Protein AF-A0AAV6A4C3-F1 (afdb_monomer_lite)

pLDDT: mean 90.81, std 7.67, range [59.25, 98.12]

Structure (mmCIF, N/CA/C/O backbone):
data_AF-A0AAV6A4C3-F1
#
_entry.id   AF-A0AAV6A4C3-F1
#
loop_
_atom_site.group_PDB
_atom_site.id
_atom_site.type_symbol
_atom_site.label_atom_id
_atom_site.label_alt_id
_atom_site.label_comp_id
_atom_site.label_asym_id
_atom_site.label_entity_id
_atom_site.label_seq_id
_atom_site.pdbx_PDB_ins_code
_atom_site.Cartn_x
_atom_site.Cartn_y
_atom_site.Cartn_z
_atom_site.occupancy
_atom_site.B_iso_or_equiv
_atom_site.auth_seq_id
_ato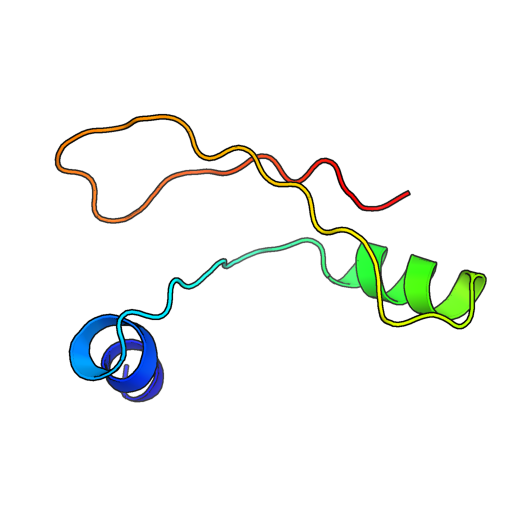m_site.auth_comp_id
_atom_site.auth_asym_id
_atom_site.auth_atom_id
_atom_site.pdbx_PDB_model_num
ATOM 1 N N . PHE A 1 1 ? 16.531 -2.822 -0.917 1.00 83.56 1 PHE A N 1
ATOM 2 C CA . PHE A 1 1 ? 15.064 -2.729 -0.807 1.00 83.56 1 PHE A CA 1
ATOM 3 C C . PHE A 1 1 ? 14.421 -4.097 -1.051 1.00 83.56 1 PHE A C 1
ATOM 5 O O . PHE A 1 1 ? 13.801 -4.313 -2.080 1.00 83.56 1 PHE A O 1
ATOM 12 N N . ILE A 1 2 ? 14.607 -5.055 -0.133 1.00 95.94 2 ILE A N 1
ATOM 13 C CA . ILE A 1 2 ? 14.114 -6.434 -0.337 1.00 95.94 2 ILE A CA 1
ATOM 14 C C . ILE A 1 2 ? 12.580 -6.467 -0.338 1.00 95.94 2 ILE A C 1
ATOM 16 O O . ILE A 1 2 ? 11.977 -7.064 -1.222 1.00 95.94 2 ILE A O 1
ATOM 20 N N . VAL A 1 3 ? 11.955 -5.755 0.605 1.00 97.12 3 VAL A N 1
ATOM 21 C CA . VAL A 1 3 ? 10.491 -5.704 0.726 1.00 97.12 3 VAL A CA 1
ATOM 22 C C . VAL A 1 3 ? 9.846 -5.026 -0.486 1.00 97.12 3 VAL A C 1
ATOM 24 O O . VAL A 1 3 ? 8.878 -5.558 -1.012 1.00 97.12 3 VAL A O 1
ATOM 27 N N . HIS A 1 4 ? 10.3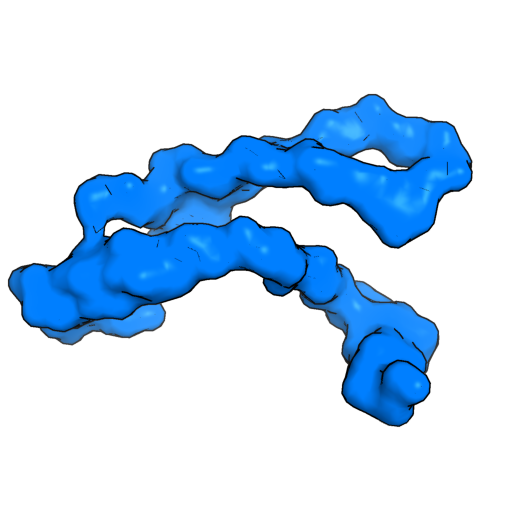95 -3.915 -0.995 1.00 97.62 4 HIS A N 1
ATOM 28 C CA . HIS A 1 4 ? 9.831 -3.256 -2.183 1.00 97.62 4 HIS A CA 1
ATOM 29 C C . HIS A 1 4 ? 9.826 -4.156 -3.420 1.00 97.62 4 HIS A C 1
ATOM 31 O O . HIS A 1 4 ? 8.849 -4.123 -4.156 1.00 97.62 4 HIS A O 1
ATOM 37 N N . ASN A 1 5 ? 10.862 -4.976 -3.637 1.00 97.31 5 ASN A N 1
ATOM 38 C CA . ASN A 1 5 ? 10.880 -5.912 -4.769 1.00 97.31 5 ASN A CA 1
ATOM 39 C C . ASN A 1 5 ? 9.787 -6.974 -4.636 1.00 97.31 5 ASN A C 1
ATOM 41 O O . ASN A 1 5 ? 9.041 -7.193 -5.586 1.00 97.31 5 ASN A O 1
ATOM 45 N N . ILE A 1 6 ? 9.646 -7.557 -3.440 1.00 98.12 6 ILE A N 1
ATOM 46 C CA . ILE A 1 6 ? 8.582 -8.526 -3.164 1.00 98.12 6 ILE A CA 1
ATOM 47 C C . ILE A 1 6 ? 7.213 -7.893 -3.428 1.00 98.12 6 ILE A C 1
ATOM 49 O O . ILE A 1 6 ? 6.378 -8.495 -4.093 1.00 98.12 6 ILE A O 1
ATOM 53 N N . LEU A 1 7 ? 6.967 -6.681 -2.924 1.00 98.12 7 LEU A N 1
ATOM 54 C CA . LEU A 1 7 ? 5.666 -6.031 -3.069 1.00 98.12 7 LEU A CA 1
ATOM 55 C C . LEU A 1 7 ? 5.400 -5.611 -4.520 1.00 98.12 7 LEU A C 1
ATOM 57 O O . LEU A 1 7 ? 4.426 -6.068 -5.107 1.00 98.12 7 LEU A O 1
ATOM 61 N N . ILE A 1 8 ? 6.260 -4.781 -5.110 1.00 97.12 8 ILE A N 1
ATOM 62 C CA . ILE A 1 8 ? 6.004 -4.134 -6.404 1.00 97.12 8 ILE A CA 1
ATOM 63 C C . ILE A 1 8 ? 6.280 -5.088 -7.567 1.00 97.12 8 ILE A C 1
ATOM 65 O O . ILE A 1 8 ? 5.409 -5.298 -8.407 1.00 97.12 8 ILE A O 1
ATOM 69 N N . THR A 1 9 ? 7.490 -5.647 -7.633 1.00 96.25 9 THR A N 1
ATOM 70 C CA . THR A 1 9 ? 7.956 -6.412 -8.799 1.00 96.25 9 THR A CA 1
ATOM 71 C C . THR A 1 9 ? 7.340 -7.802 -8.828 1.00 96.25 9 THR A C 1
ATOM 73 O O . THR A 1 9 ? 6.799 -8.212 -9.852 1.00 96.25 9 THR A O 1
ATOM 76 N N . ASP A 1 10 ? 7.413 -8.516 -7.707 1.00 97.56 10 ASP A N 1
ATOM 77 C CA . ASP A 1 10 ? 7.076 -9.939 -7.681 1.00 97.56 10 ASP A CA 1
ATOM 78 C C . ASP A 1 10 ? 5.564 -10.167 -7.533 1.00 97.56 10 ASP A C 1
ATOM 80 O O . ASP A 1 10 ? 5.047 -11.180 -8.003 1.00 97.56 10 ASP A O 1
ATOM 84 N N . ASN A 1 11 ? 4.845 -9.231 -6.895 1.00 98.06 11 ASN A N 1
ATOM 85 C CA . ASN A 1 11 ? 3.423 -9.387 -6.562 1.00 98.06 11 ASN A CA 1
ATOM 86 C C . ASN A 1 11 ? 2.504 -8.267 -7.085 1.00 98.06 11 ASN A C 1
ATOM 88 O O . ASN A 1 11 ? 1.289 -8.374 -6.929 1.00 98.06 11 ASN A O 1
ATOM 92 N N . GLY A 1 12 ? 3.028 -7.197 -7.697 1.00 96.94 12 GLY A N 1
ATOM 93 C CA . GLY A 1 12 ? 2.200 -6.104 -8.229 1.00 96.94 12 GLY A CA 1
ATOM 94 C C . GLY A 1 12 ? 1.430 -5.305 -7.166 1.00 96.94 12 GLY A C 1
ATOM 95 O O . GLY A 1 12 ? 0.394 -4.713 -7.463 1.00 96.94 12 GLY A O 1
ATOM 96 N N . ILE A 1 13 ? 1.905 -5.295 -5.920 1.00 97.94 13 ILE A N 1
ATOM 97 C CA . ILE A 1 13 ? 1.307 -4.585 -4.787 1.00 97.94 13 ILE A CA 1
ATOM 98 C C . ILE A 1 13 ? 1.842 -3.152 -4.744 1.00 97.94 13 ILE A C 1
ATOM 100 O O . ILE A 1 13 ? 3.048 -2.914 -4.657 1.00 97.94 13 ILE A O 1
ATOM 104 N N . HIS A 1 14 ? 0.929 -2.181 -4.770 1.00 94.81 14 HIS A N 1
ATOM 105 C CA . HIS A 1 14 ? 1.271 -0.766 -4.644 1.00 94.81 14 HIS A CA 1
ATOM 106 C C . HIS A 1 14 ? 1.667 -0.400 -3.208 1.00 94.81 14 HIS A C 1
ATOM 108 O O . HIS A 1 14 ? 1.136 -0.948 -2.242 1.00 94.81 14 HIS A O 1
ATOM 114 N N . ILE A 1 15 ? 2.560 0.582 -3.076 1.00 95.88 15 ILE A N 1
ATOM 115 C CA . ILE A 1 15 ? 3.005 1.120 -1.788 1.00 95.88 15 ILE A CA 1
ATOM 116 C C . ILE A 1 15 ? 2.515 2.565 -1.661 1.00 95.88 15 ILE A C 1
ATOM 118 O O . ILE A 1 15 ? 2.643 3.353 -2.597 1.00 95.88 15 ILE A O 1
ATOM 122 N N . ILE A 1 16 ? 1.963 2.907 -0.495 1.00 94.44 16 ILE A N 1
ATOM 123 C CA . ILE A 1 16 ? 1.649 4.284 -0.104 1.00 94.44 16 ILE A CA 1
ATOM 124 C C . ILE A 1 16 ? 2.540 4.624 1.088 1.00 94.44 16 ILE A C 1
ATOM 126 O O . ILE A 1 16 ? 2.538 3.910 2.090 1.00 94.44 16 ILE A O 1
ATOM 130 N N . GLU A 1 17 ? 3.305 5.704 0.980 1.00 94.81 17 GLU A N 1
ATOM 131 C CA . GLU A 1 17 ? 4.305 6.093 1.976 1.00 94.81 17 GLU A CA 1
ATOM 132 C C . GLU A 1 17 ? 3.985 7.475 2.554 1.00 94.81 17 GLU A C 1
ATOM 134 O O . GLU A 1 17 ? 3.245 8.261 1.961 1.00 94.81 17 GLU A O 1
ATOM 139 N N . ASN A 1 18 ? 4.546 7.771 3.731 1.00 94.31 18 ASN A N 1
ATOM 140 C CA . ASN A 1 18 ? 4.377 9.054 4.422 1.00 94.31 18 ASN A CA 1
ATOM 141 C C . ASN A 1 18 ? 2.906 9.423 4.728 1.00 94.31 18 ASN A C 1
ATOM 143 O O . ASN A 1 18 ? 2.504 10.586 4.685 1.00 94.31 18 ASN A O 1
ATOM 147 N N . VAL A 1 19 ? 2.093 8.411 5.034 1.00 92.06 19 VAL A N 1
ATOM 148 C CA . VAL A 1 19 ? 0.680 8.565 5.398 1.00 92.06 19 VAL A CA 1
ATOM 149 C C . VAL A 1 19 ? 0.546 9.000 6.860 1.00 92.06 19 VAL A C 1
ATOM 151 O O . VAL A 1 19 ? 1.280 8.524 7.725 1.00 92.06 19 VAL A O 1
ATOM 154 N N . ARG A 1 20 ? -0.443 9.854 7.161 1.00 91.19 20 ARG A N 1
ATOM 155 C CA . ARG A 1 20 ? -0.843 10.243 8.528 1.00 91.19 20 ARG A CA 1
ATOM 156 C C . ARG A 1 20 ? -1.598 9.119 9.247 1.00 91.19 20 ARG A C 1
ATOM 158 O O . ARG A 1 20 ? -2.788 9.223 9.543 1.00 91.19 20 ARG A O 1
ATOM 165 N N . THR A 1 21 ? -0.907 8.010 9.502 1.00 91.50 21 THR A N 1
ATOM 166 C CA . THR A 1 21 ? -1.464 6.835 10.193 1.00 91.50 21 THR A CA 1
ATOM 167 C C . THR A 1 21 ? -1.818 7.117 11.652 1.00 91.50 21 THR A C 1
ATOM 169 O O . THR A 1 21 ? -2.603 6.381 12.238 1.00 91.50 21 THR A O 1
ATOM 172 N N . ASP A 1 22 ? -1.278 8.186 12.240 1.00 92.81 22 ASP A N 1
ATOM 173 C CA . ASP A 1 22 ? -1.644 8.671 13.571 1.00 92.81 22 ASP A CA 1
ATOM 174 C C . ASP A 1 22 ? -3.129 9.043 13.658 1.00 92.81 22 ASP A C 1
ATOM 176 O O . ASP A 1 22 ? -3.799 8.673 14.620 1.00 92.81 22 ASP A O 1
ATOM 180 N N . LEU A 1 23 ? -3.666 9.690 12.619 1.00 90.31 23 LEU A N 1
ATOM 181 C CA . LEU A 1 23 ? -5.086 10.027 12.554 1.00 90.31 23 LEU A CA 1
ATOM 182 C C . LEU A 1 23 ? -5.940 8.756 12.421 1.00 90.31 23 LEU A C 1
ATOM 184 O O . LEU A 1 23 ? -6.962 8.631 13.088 1.00 90.31 23 LEU A O 1
ATOM 188 N N . MET A 1 24 ? -5.496 7.779 11.616 1.00 90.62 24 MET A N 1
ATOM 189 C CA . MET A 1 24 ? -6.190 6.487 11.479 1.00 90.62 24 MET A CA 1
AT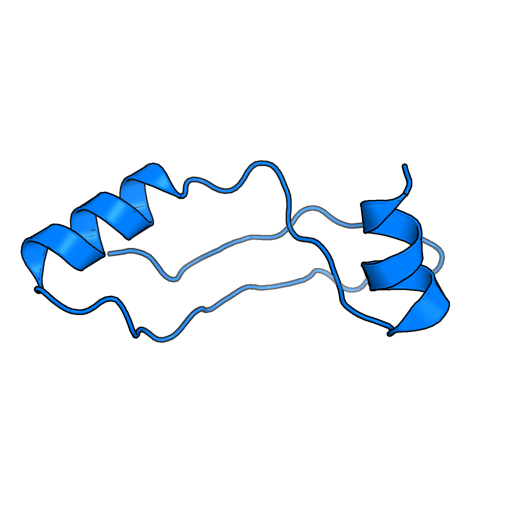OM 190 C C . MET A 1 24 ? -6.242 5.743 12.811 1.00 90.62 24 MET A C 1
ATOM 192 O O . MET A 1 24 ? -7.266 5.167 13.168 1.00 90.62 24 MET A O 1
ATOM 196 N N . ALA A 1 25 ? -5.127 5.750 13.543 1.00 92.38 25 ALA A N 1
ATOM 197 C CA . ALA A 1 25 ? -5.032 5.114 14.846 1.00 92.38 25 ALA A CA 1
ATOM 198 C C . ALA A 1 25 ? -5.947 5.801 15.870 1.00 92.38 25 ALA A C 1
ATOM 200 O O . ALA A 1 25 ? -6.601 5.113 16.654 1.00 92.38 25 ALA A O 1
ATOM 201 N N . ALA A 1 26 ? -6.031 7.136 15.839 1.00 92.06 26 ALA A N 1
ATOM 202 C CA . ALA A 1 26 ? -6.934 7.896 16.696 1.00 92.06 26 ALA A CA 1
ATOM 203 C C . ALA A 1 26 ? -8.406 7.533 16.438 1.00 92.06 26 ALA A C 1
ATOM 205 O O . ALA A 1 26 ? -9.135 7.263 17.392 1.00 92.06 26 ALA A O 1
ATOM 206 N N . GLU A 1 27 ? -8.819 7.445 15.172 1.00 89.38 27 GLU A N 1
ATOM 207 C CA . GLU A 1 27 ? -10.193 7.079 14.805 1.00 89.38 27 GLU A CA 1
ATOM 208 C C . GLU A 1 27 ? -10.511 5.606 15.106 1.00 89.38 27 GLU A C 1
ATOM 210 O O . GLU A 1 27 ? -11.578 5.271 15.625 1.00 89.38 27 GLU A O 1
ATOM 215 N N . ALA A 1 28 ? -9.562 4.697 14.867 1.00 92.50 28 ALA A N 1
ATOM 216 C CA . ALA A 1 28 ? -9.728 3.296 15.240 1.00 92.50 28 ALA A CA 1
ATOM 217 C C . ALA A 1 28 ? -9.906 3.133 16.759 1.00 92.50 28 ALA A C 1
ATOM 219 O O . ALA A 1 28 ? -10.706 2.308 17.199 1.00 92.50 28 ALA A O 1
ATOM 220 N N . ASN A 1 29 ? -9.199 3.939 17.557 1.00 94.88 29 ASN A N 1
ATOM 221 C CA . ASN A 1 29 ? -9.317 3.947 19.012 1.00 94.88 29 ASN A CA 1
ATOM 222 C C . ASN A 1 29 ? -10.628 4.596 19.498 1.00 94.88 29 ASN A C 1
ATOM 224 O O . ASN A 1 29 ? -11.225 4.105 20.453 1.00 94.88 29 ASN A O 1
ATOM 228 N N . SER A 1 30 ? -11.096 5.670 18.849 1.00 93.38 30 SER A N 1
ATOM 229 C CA . SER A 1 30 ? -12.341 6.368 19.215 1.00 93.38 30 SER A CA 1
ATOM 230 C C . SER A 1 30 ? -13.587 5.514 18.928 1.00 93.38 30 SER A C 1
ATOM 232 O O . SER A 1 30 ? -14.523 5.475 19.727 1.00 93.38 30 SER A O 1
ATOM 234 N N . THR A 1 31 ? -13.585 4.798 17.801 1.00 92.19 31 THR A N 1
ATOM 235 C CA . THR A 1 31 ? -14.719 3.994 17.318 1.00 92.19 31 THR A CA 1
ATOM 236 C C . THR A 1 31 ? -14.629 2.522 17.703 1.00 92.19 31 THR A C 1
ATOM 238 O O . THR A 1 31 ? -15.601 1.779 17.543 1.00 92.19 31 THR A O 1
ATOM 241 N N . ASN A 1 32 ? -13.462 2.091 18.190 1.00 94.94 32 ASN A N 1
ATOM 242 C CA . ASN A 1 32 ? -13.107 0.694 18.417 1.00 94.94 32 ASN A CA 1
ATOM 243 C C . ASN A 1 32 ? -13.270 -0.171 17.145 1.00 94.94 32 ASN A C 1
ATOM 245 O O . ASN A 1 32 ? -13.664 -1.340 17.203 1.00 94.94 32 ASN A O 1
ATOM 249 N N . ARG A 1 33 ? -13.019 0.424 15.968 1.00 92.19 33 ARG A N 1
ATOM 250 C CA . ARG A 1 33 ? -13.109 -0.222 14.652 1.00 92.19 33 ARG A CA 1
ATOM 251 C C . ARG A 1 33 ? -11.856 0.052 13.828 1.00 92.19 33 ARG A C 1
ATOM 253 O O . ARG A 1 33 ? -11.646 1.148 13.330 1.00 92.19 33 ARG A O 1
ATOM 260 N N . ALA A 1 34 ? -11.071 -0.996 13.592 1.00 91.31 34 ALA A N 1
ATOM 261 C CA . ALA A 1 34 ? -9.900 -0.950 12.710 1.00 91.31 34 ALA A CA 1
ATOM 262 C C . ALA A 1 34 ? -10.231 -1.253 11.234 1.00 91.31 34 ALA A C 1
ATOM 264 O O . ALA A 1 34 ? -9.335 -1.418 10.411 1.00 91.31 34 ALA A O 1
ATOM 265 N N . THR A 1 35 ? -11.517 -1.360 10.893 1.00 90.81 35 THR A N 1
ATOM 266 C CA . THR A 1 35 ? -11.987 -1.573 9.521 1.00 90.81 35 THR A CA 1
ATOM 267 C C . THR A 1 35 ? -12.848 -0.394 9.114 1.00 90.81 35 THR A C 1
ATOM 269 O O . THR A 1 35 ? -13.868 -0.113 9.744 1.00 90.81 35 THR A O 1
ATOM 272 N N . PHE A 1 36 ? -12.432 0.287 8.056 1.00 86.00 36 PHE A N 1
ATOM 273 C CA . PHE A 1 36 ? -13.054 1.508 7.569 1.00 86.00 36 PHE A CA 1
ATOM 274 C C . PHE A 1 36 ? -12.924 1.600 6.050 1.00 86.00 36 PHE A C 1
ATOM 276 O O . PHE A 1 36 ? -12.111 0.911 5.429 1.00 86.00 36 PHE A O 1
ATOM 283 N N . PHE A 1 37 ? -13.744 2.459 5.449 1.00 86.81 37 PHE A N 1
ATOM 284 C CA . PHE A 1 37 ? -13.584 2.810 4.047 1.00 86.81 37 PHE A CA 1
ATOM 285 C C . PHE A 1 37 ? -12.366 3.714 3.890 1.00 86.81 37 PHE A C 1
ATOM 287 O O . PHE A 1 37 ? -12.326 4.817 4.428 1.00 86.81 37 PHE A O 1
ATOM 294 N N . PHE A 1 38 ? -11.381 3.243 3.134 1.00 86.19 38 PHE A N 1
ATOM 295 C CA . PHE A 1 38 ? -10.209 4.024 2.774 1.00 86.19 38 PHE A CA 1
ATOM 296 C C . PHE A 1 38 ? -10.424 4.643 1.390 1.00 86.19 38 PHE A C 1
ATOM 298 O O . PHE A 1 38 ? -10.456 3.927 0.389 1.00 86.19 38 PHE A O 1
ATOM 305 N N . ASN A 1 39 ? -10.606 5.965 1.342 1.00 89.50 39 ASN A N 1
ATOM 306 C CA . ASN A 1 39 ? -10.760 6.705 0.093 1.00 89.50 39 ASN A CA 1
ATOM 307 C C . ASN A 1 39 ? -9.475 7.463 -0.248 1.00 89.50 39 ASN A C 1
ATOM 309 O O . ASN A 1 39 ? -8.948 8.208 0.582 1.00 89.50 39 ASN A O 1
ATOM 313 N N . MET A 1 40 ? -9.010 7.302 -1.484 1.00 90.38 40 MET A N 1
ATOM 314 C CA . MET A 1 40 ? -7.859 8.019 -2.013 1.00 90.38 40 MET A CA 1
ATOM 315 C C . MET A 1 40 ? -8.086 8.398 -3.474 1.00 90.38 40 MET A C 1
ATOM 317 O O . MET A 1 40 ? -8.620 7.609 -4.255 1.00 90.38 40 MET A O 1
ATOM 321 N N . THR A 1 41 ? -7.606 9.577 -3.857 1.00 90.00 41 THR A N 1
ATOM 322 C CA . THR A 1 41 ? -7.577 10.003 -5.259 1.00 90.00 41 THR A CA 1
ATOM 323 C C . THR A 1 41 ? -6.142 9.970 -5.766 1.00 90.00 41 THR A C 1
ATOM 325 O O . THR A 1 41 ? -5.271 10.663 -5.238 1.00 90.00 41 THR A O 1
ATOM 328 N N . VAL A 1 42 ? -5.902 9.180 -6.816 1.00 90.12 42 VAL A N 1
ATOM 329 C CA . VAL A 1 42 ? -4.621 9.141 -7.534 1.00 90.12 42 VAL A CA 1
ATOM 330 C C . VAL A 1 42 ? -4.756 9.955 -8.819 1.00 90.12 42 VAL A C 1
ATOM 332 O O . VAL A 1 42 ? -5.519 9.555 -9.704 1.00 90.12 42 VAL A O 1
ATOM 335 N N . PRO A 1 43 ? -4.039 11.082 -8.971 1.00 90.69 43 PRO A N 1
ATOM 336 C CA . PRO A 1 43 ? -4.058 11.836 -10.215 1.00 90.69 43 PRO A CA 1
ATOM 337 C C . PRO A 1 43 ? -3.539 10.985 -11.377 1.00 90.69 43 PRO A C 1
ATOM 339 O O . PRO A 1 43 ? -2.527 10.286 -11.262 1.00 90.69 43 PRO A O 1
ATOM 342 N N . ARG A 1 44 ? -4.210 11.065 -12.530 1.00 88.62 44 ARG A N 1
ATOM 343 C CA . ARG A 1 44 ? -3.737 10.395 -13.744 1.00 88.62 44 ARG A CA 1
ATOM 344 C C . ARG A 1 44 ? -2.420 11.030 -14.186 1.00 88.62 44 ARG A C 1
ATOM 346 O O . ARG A 1 44 ? -2.387 12.209 -14.523 1.00 88.62 44 ARG A O 1
ATOM 353 N N . ALA A 1 45 ? -1.365 10.229 -14.254 1.00 87.00 45 ALA A N 1
ATOM 354 C CA . ALA A 1 45 ? -0.081 10.628 -14.809 1.00 87.00 45 ALA A CA 1
ATOM 355 C C . ALA A 1 45 ? 0.516 9.469 -15.612 1.00 87.00 45 ALA A C 1
ATOM 357 O O . ALA A 1 45 ? 0.457 8.317 -15.189 1.00 87.00 45 ALA A O 1
ATOM 358 N N . VAL A 1 46 ? 1.050 9.769 -16.795 1.00 90.31 46 VAL A N 1
ATOM 359 C CA . VAL A 1 46 ? 1.616 8.769 -17.710 1.00 90.31 46 VAL A CA 1
ATOM 360 C C . VAL A 1 46 ? 3.137 8.807 -17.606 1.00 90.31 46 VAL A C 1
ATOM 362 O O . VAL A 1 46 ? 3.722 9.886 -17.627 1.00 90.31 46 VAL A O 1
ATOM 365 N N . GLY A 1 47 ? 3.772 7.637 -17.503 1.00 93.25 47 GLY A N 1
ATOM 366 C CA . GLY A 1 47 ? 5.235 7.507 -17.474 1.00 93.25 47 GLY A CA 1
ATOM 367 C C . GLY A 1 47 ? 5.897 7.814 -16.127 1.00 93.25 47 GLY A C 1
ATOM 368 O O . GLY A 1 47 ? 7.122 7.855 -16.061 1.00 93.25 47 GLY A O 1
ATOM 369 N N . LEU A 1 48 ? 5.119 8.019 -15.059 1.00 93.25 48 LEU A N 1
ATOM 370 C CA . LEU A 1 48 ? 5.648 8.196 -13.704 1.00 93.25 48 LEU A CA 1
ATOM 371 C C . LEU A 1 48 ? 5.711 6.863 -12.950 1.00 93.25 48 LEU A C 1
ATOM 373 O O . LEU A 1 48 ? 4.890 5.976 -13.169 1.00 93.25 48 LEU A O 1
ATOM 377 N N . THR A 1 49 ? 6.656 6.757 -12.017 1.00 92.56 49 THR A N 1
ATOM 378 C CA . THR A 1 49 ? 6.831 5.597 -11.123 1.00 92.56 49 THR A CA 1
ATOM 379 C C . THR A 1 49 ? 6.136 5.771 -9.765 1.00 92.56 49 THR A C 1
ATOM 381 O O . THR A 1 49 ? 6.243 4.904 -8.906 1.00 92.56 49 THR A O 1
ATOM 384 N N . GLY A 1 50 ? 5.443 6.896 -9.557 1.00 93.31 50 GLY A N 1
ATOM 385 C CA . GLY A 1 50 ? 4.716 7.247 -8.335 1.00 93.31 50 GLY A CA 1
ATOM 386 C C . GLY A 1 50 ? 3.976 8.580 -8.491 1.00 93.31 50 GLY A C 1
ATOM 387 O O . GLY A 1 50 ? 4.215 9.315 -9.451 1.00 93.31 50 GLY A O 1
ATOM 388 N N . ASN A 1 51 ? 3.059 8.889 -7.571 1.00 93.50 51 ASN A N 1
ATOM 389 C CA . ASN A 1 51 ? 2.318 10.153 -7.563 1.00 93.50 51 ASN A CA 1
ATOM 390 C C . ASN A 1 51 ? 1.983 10.586 -6.129 1.00 93.50 51 ASN A C 1
ATOM 392 O O . ASN A 1 51 ? 1.856 9.741 -5.242 1.00 93.50 51 ASN A O 1
ATOM 396 N N . PHE A 1 52 ? 1.807 11.889 -5.910 1.00 91.81 52 PHE A N 1
ATOM 397 C CA . PHE A 1 52 ? 1.203 12.379 -4.674 1.00 91.81 52 PHE A CA 1
ATOM 398 C C . PHE A 1 52 ? -0.290 12.056 -4.6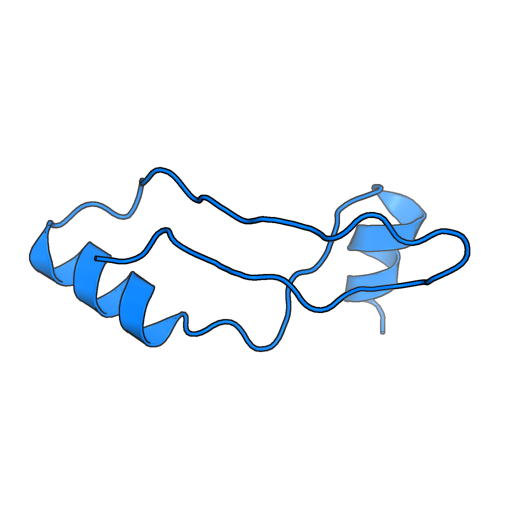84 1.00 91.81 52 PHE A C 1
ATOM 400 O O . PHE A 1 52 ? -0.953 12.162 -5.718 1.00 91.81 52 PHE A O 1
ATOM 407 N N . VAL A 1 53 ? -0.818 11.660 -3.529 1.00 91.06 53 VAL A N 1
ATOM 408 C CA . VAL A 1 53 ? -2.213 11.234 -3.387 1.00 91.06 53 VAL A CA 1
ATOM 409 C C . VAL A 1 53 ? -2.891 12.010 -2.268 1.00 91.06 53 VAL A C 1
ATOM 411 O O . VAL A 1 53 ? -2.293 12.259 -1.221 1.00 91.06 53 VAL A O 1
ATOM 414 N N . GLY A 1 54 ? -4.146 12.387 -2.503 1.00 89.12 54 GLY A N 1
ATOM 415 C CA . GLY A 1 54 ? -5.041 12.868 -1.453 1.00 89.12 54 GLY A CA 1
ATOM 416 C C . GLY A 1 54 ? -5.725 11.677 -0.788 1.00 89.12 54 GLY A C 1
ATOM 417 O O . GLY A 1 54 ? -6.211 10.788 -1.491 1.00 89.12 54 GLY A O 1
ATOM 418 N N . ILE A 1 55 ? -5.736 11.647 0.545 1.00 89.25 55 ILE A N 1
ATOM 419 C CA . ILE A 1 55 ? -6.444 10.642 1.347 1.00 89.25 55 ILE A CA 1
ATOM 420 C C . ILE A 1 55 ? -7.526 11.381 2.130 1.00 89.25 55 ILE A C 1
ATOM 422 O O . ILE A 1 55 ? -7.222 12.104 3.075 1.00 89.25 55 ILE A O 1
ATOM 426 N N . ASP A 1 56 ? -8.782 11.182 1.737 1.00 78.12 56 ASP A N 1
ATOM 427 C CA . ASP A 1 56 ? -9.930 11.960 2.233 1.00 78.12 56 ASP A CA 1
ATOM 428 C C . ASP A 1 56 ? -10.719 11.220 3.334 1.00 78.12 56 ASP A C 1
ATOM 430 O O . ASP A 1 56 ? -11.844 11.584 3.666 1.00 78.12 56 ASP A O 1
ATOM 434 N N . GLY A 1 57 ? -10.165 10.121 3.858 1.00 63.78 57 GLY A N 1
ATOM 435 C CA . GLY A 1 57 ? -10.929 9.069 4.537 1.00 63.78 57 GLY A CA 1
ATOM 436 C C . GLY A 1 57 ? -10.690 8.879 6.033 1.00 63.78 57 GLY A C 1
ATOM 437 O O . GLY A 1 57 ? -10.991 7.799 6.530 1.00 63.78 57 GLY A O 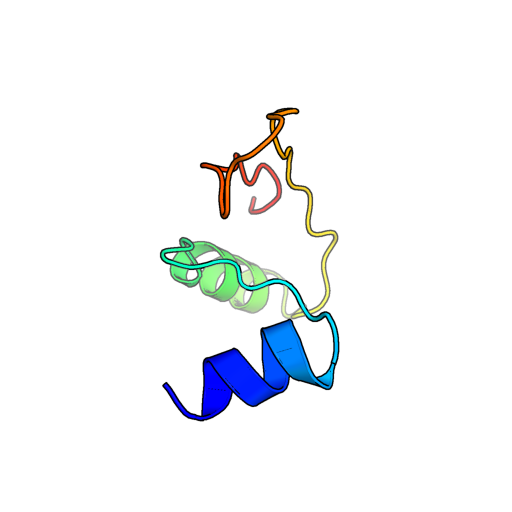1
ATOM 438 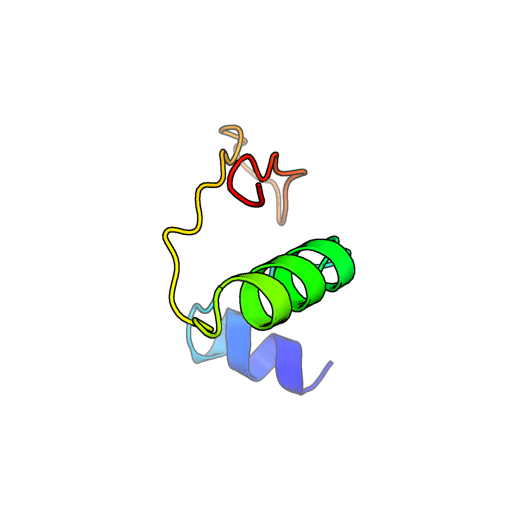N N . ILE A 1 58 ? -10.141 9.857 6.754 1.00 63.34 58 ILE A N 1
ATOM 439 C CA . ILE A 1 58 ? -9.988 9.746 8.212 1.00 63.34 58 ILE A CA 1
ATOM 440 C C . ILE A 1 58 ? -10.715 10.919 8.850 1.00 63.34 58 ILE A C 1
ATOM 442 O O . ILE A 1 58 ? -10.328 12.069 8.640 1.00 63.34 58 ILE A O 1
ATOM 446 N N . ARG A 1 59 ? -11.805 10.610 9.551 1.00 59.25 59 ARG A N 1
ATOM 447 C CA . ARG A 1 59 ? -12.609 11.589 10.278 1.00 59.25 59 ARG A CA 1
ATOM 448 C C . ARG A 1 59 ? -12.074 11.784 11.690 1.00 59.25 59 ARG A C 1
ATOM 450 O O . ARG A 1 59 ? -11.498 10.814 12.221 1.00 59.25 59 ARG A O 1
#

Radius of gyration: 14.17 Å; chains: 1; bounding box: 30×23×37 Å

Secondary structure (DSSP, 8-state):
-HHHIIIIIIT------S--HHHHHHHHHHHT-------EE----SS-S----EE----

Sequence (59 aa):
FIVHNILITDNGIHIIENVRTDLMAAEANSTNRATFFFNMTVPRAVGLTGNFVGIDGIR

Foldseek 3Di:
DVVCCVQCVVPNHDDDPPDPCVLLVVQCVVVVDNDFDWDKDFDDDPPDPDGDIDTPTRD